Protein AF-A0A847W885-F1 (afdb_monomer_lite)

Radius of gyration: 12.78 Å; chains: 1; bounding box: 28×24×40 Å

Foldseek 3Di:
DDQLCVLLPHDPPDDLVRLVVSLVVLCVVLPLVVCVPPPCVVVSVVSNVSNVVSNCCSVVVVVVPD

pLDDT: mean 83.88, std 10.17, range [42.56, 92.31]

Structure (mmCIF, N/CA/C/O backbone):
data_AF-A0A847W885-F1
#
_entry.id   AF-A0A847W885-F1
#
loop_
_atom_site.group_PDB
_atom_site.id
_atom_site.type_symbol
_atom_site.label_atom_id
_atom_site.label_alt_id
_atom_site.label_comp_id
_atom_site.label_asym_id
_atom_site.label_entity_id
_atom_site.label_seq_id
_atom_site.pdbx_PDB_ins_code
_atom_site.Cartn_x
_atom_site.Cartn_y
_atom_site.Cartn_z
_atom_site.occupancy
_atom_site.B_iso_or_equiv
_atom_site.auth_seq_id
_atom_site.auth_comp_id
_atom_site.auth_asym_id
_atom_site.auth_atom_id
_atom_site.pdbx_PDB_model_num
ATOM 1 N N . MET A 1 1 ? -5.573 15.057 -5.576 1.00 57.84 1 MET A N 1
ATOM 2 C CA . MET A 1 1 ? -5.143 14.012 -4.623 1.00 57.84 1 MET A CA 1
ATOM 3 C C . MET A 1 1 ? -5.649 12.692 -5.164 1.00 57.84 1 MET A C 1
ATOM 5 O O . MET A 1 1 ? -6.838 12.620 -5.434 1.00 57.84 1 MET A O 1
ATOM 9 N N . ARG A 1 2 ? -4.774 11.713 -5.416 1.00 66.81 2 ARG A N 1
ATOM 10 C CA . ARG A 1 2 ? -5.227 10.340 -5.681 1.00 66.81 2 ARG A CA 1
ATOM 11 C C . ARG A 1 2 ? -5.563 9.707 -4.342 1.00 66.81 2 ARG A C 1
ATOM 13 O O . ARG A 1 2 ? -4.783 9.844 -3.400 1.00 66.81 2 ARG A O 1
ATOM 20 N N . ASP A 1 3 ? -6.716 9.066 -4.252 1.00 85.94 3 ASP A N 1
ATOM 21 C CA . ASP A 1 3 ? -7.091 8.340 -3.053 1.00 85.94 3 ASP A CA 1
ATOM 22 C C . ASP A 1 3 ? -6.134 7.164 -2.835 1.00 85.94 3 ASP A C 1
ATOM 24 O O . ASP A 1 3 ? -5.969 6.338 -3.736 1.00 85.94 3 ASP A O 1
ATOM 28 N N . PRO A 1 4 ? -5.530 7.023 -1.644 1.00 86.94 4 PRO A N 1
ATOM 29 C CA . PRO A 1 4 ? -4.625 5.911 -1.384 1.00 86.94 4 PRO A CA 1
ATOM 30 C C . PRO A 1 4 ? -5.357 4.559 -1.459 1.00 86.94 4 PRO A C 1
ATOM 32 O O . PRO A 1 4 ? -4.787 3.555 -1.880 1.00 86.94 4 PRO A O 1
ATOM 35 N N . TYR A 1 5 ? -6.654 4.540 -1.144 1.00 89.06 5 TYR A N 1
ATOM 36 C CA . TYR A 1 5 ? -7.505 3.364 -1.310 1.00 89.06 5 TYR A CA 1
ATOM 37 C C . TYR A 1 5 ? -7.647 2.957 -2.785 1.00 89.06 5 TYR A C 1
ATOM 39 O O . TYR A 1 5 ? -7.522 1.779 -3.103 1.00 89.06 5 TYR A O 1
ATOM 47 N N . GLU A 1 6 ? -7.804 3.919 -3.701 1.00 89.38 6 GLU A N 1
ATOM 48 C CA . GLU A 1 6 ? -7.853 3.643 -5.144 1.00 89.38 6 GLU A CA 1
ATOM 49 C C . GLU A 1 6 ? -6.502 3.160 -5.684 1.00 89.38 6 GLU A C 1
ATOM 51 O O . GLU A 1 6 ? -6.461 2.265 -6.527 1.00 89.38 6 GLU A O 1
ATOM 56 N N . VAL A 1 7 ? -5.390 3.695 -5.167 1.00 89.56 7 VAL A N 1
ATOM 57 C CA . VAL A 1 7 ? -4.030 3.257 -5.534 1.00 89.56 7 VAL A CA 1
ATOM 58 C C . VAL A 1 7 ? -3.797 1.790 -5.160 1.00 89.56 7 VAL A C 1
ATOM 60 O O . VAL A 1 7 ? -3.237 1.026 -5.947 1.00 89.56 7 VAL A O 1
ATOM 63 N N . LEU A 1 8 ? -4.263 1.386 -3.978 1.00 88.56 8 LEU A N 1
ATOM 64 C CA . LEU A 1 8 ? -4.231 -0.002 -3.513 1.00 88.56 8 LEU A CA 1
ATOM 65 C C . LEU A 1 8 ? -5.342 -0.873 -4.120 1.00 88.56 8 LEU A C 1
ATOM 67 O O . LEU A 1 8 ? -5.336 -2.085 -3.920 1.00 88.56 8 LEU A O 1
ATOM 71 N N . GLY A 1 9 ? -6.289 -0.287 -4.858 1.00 88.25 9 GLY A N 1
ATOM 72 C CA . GLY A 1 9 ? -7.434 -1.002 -5.424 1.00 88.25 9 GLY A CA 1
ATOM 73 C C . GLY A 1 9 ? -8.379 -1.575 -4.366 1.00 88.25 9 GLY A C 1
ATOM 74 O O . GLY A 1 9 ? -9.032 -2.588 -4.607 1.00 88.25 9 GLY A O 1
ATOM 75 N N . VAL A 1 10 ? -8.431 -0.955 -3.189 1.00 90.31 10 VAL A N 1
ATOM 76 C CA . VAL A 1 10 ? -9.272 -1.367 -2.062 1.00 90.31 10 VAL A CA 1
ATOM 77 C C . VAL A 1 10 ? -10.370 -0.343 -1.806 1.00 90.31 10 VAL A C 1
ATOM 79 O O . VAL A 1 10 ? -10.272 0.825 -2.178 1.00 90.31 10 VAL A O 1
ATOM 82 N N . SER A 1 11 ? -11.436 -0.772 -1.137 1.00 88.75 11 SER A N 1
ATOM 83 C CA . SER A 1 11 ? -12.489 0.147 -0.710 1.00 88.75 11 SER A CA 1
ATOM 84 C C . SER A 1 11 ? -11.987 1.086 0.393 1.00 88.75 11 SER A C 1
ATOM 86 O O . SER A 1 11 ? -11.178 0.688 1.229 1.00 88.75 11 SER A O 1
ATOM 88 N N . ARG A 1 12 ? -12.527 2.310 0.477 1.00 86.06 12 ARG A N 1
ATOM 89 C CA . ARG A 1 12 ? -12.279 3.225 1.615 1.00 86.06 12 ARG A CA 1
ATOM 90 C C . ARG A 1 12 ? -12.691 2.622 2.965 1.00 86.06 12 ARG A C 1
ATOM 92 O O . ARG A 1 12 ? -12.151 2.992 4.003 1.00 86.06 12 ARG A O 1
ATOM 99 N N . ASN A 1 13 ? -13.609 1.656 2.935 1.00 85.94 13 ASN A N 1
ATOM 100 C CA . ASN A 1 13 ? -14.061 0.907 4.107 1.00 85.94 13 ASN A CA 1
ATOM 101 C C . ASN A 1 13 ? -13.269 -0.390 4.342 1.00 85.94 13 ASN A C 1
ATOM 103 O O . ASN A 1 13 ? -13.611 -1.139 5.251 1.00 85.94 13 ASN A O 1
ATOM 107 N N . ALA A 1 14 ? -12.243 -0.676 3.535 1.00 88.69 14 ALA A N 1
ATOM 108 C CA . ALA A 1 14 ? -11.484 -1.916 3.632 1.00 88.69 14 ALA A CA 1
ATOM 109 C C . ALA A 1 14 ? -10.760 -2.025 4.977 1.00 88.69 14 ALA A C 1
ATOM 111 O O . ALA A 1 14 ? -10.171 -1.054 5.467 1.00 88.69 14 ALA A O 1
ATOM 112 N N . SER A 1 15 ? -10.773 -3.216 5.564 1.00 88.62 15 SER A N 1
ATOM 113 C CA . SER A 1 15 ? -10.077 -3.497 6.825 1.00 88.62 15 SER A CA 1
ATOM 114 C C . SER A 1 15 ? -8.557 -3.477 6.639 1.00 88.62 15 SER A C 1
ATOM 116 O O . SER A 1 15 ? -8.054 -3.639 5.527 1.00 88.62 15 SER A O 1
ATOM 118 N N . GLU A 1 16 ? -7.792 -3.303 7.720 1.00 86.38 16 GLU A N 1
ATOM 119 C CA . GLU A 1 16 ? -6.320 -3.352 7.651 1.00 86.38 16 GLU A CA 1
ATOM 120 C C . GLU A 1 16 ? -5.798 -4.659 7.037 1.00 86.38 16 GLU A C 1
ATOM 122 O O . GLU A 1 16 ? -4.826 -4.639 6.282 1.00 86.38 16 GLU A O 1
ATOM 127 N N . ASP A 1 17 ? -6.471 -5.782 7.298 1.00 89.62 17 ASP A N 1
ATOM 128 C CA . ASP A 1 17 ? -6.182 -7.067 6.658 1.00 89.62 17 ASP A CA 1
ATOM 129 C C . ASP A 1 17 ? -6.359 -7.031 5.138 1.00 89.62 17 ASP A C 1
ATOM 131 O O . ASP A 1 17 ? -5.496 -7.522 4.409 1.00 89.62 17 ASP A O 1
ATOM 135 N N . GLU A 1 18 ? -7.431 -6.411 4.638 1.00 90.88 18 GLU A N 1
ATOM 136 C CA . GLU A 1 18 ? -7.661 -6.264 3.197 1.00 90.88 18 GLU A CA 1
ATOM 137 C C . GLU A 1 18 ? -6.607 -5.364 2.556 1.00 90.88 18 GLU A C 1
ATOM 139 O O . GLU A 1 18 ? -6.060 -5.703 1.509 1.00 90.88 18 GLU A O 1
ATOM 144 N N . ILE A 1 19 ? -6.252 -4.263 3.220 1.00 90.25 19 ILE A N 1
ATOM 145 C CA . ILE A 1 19 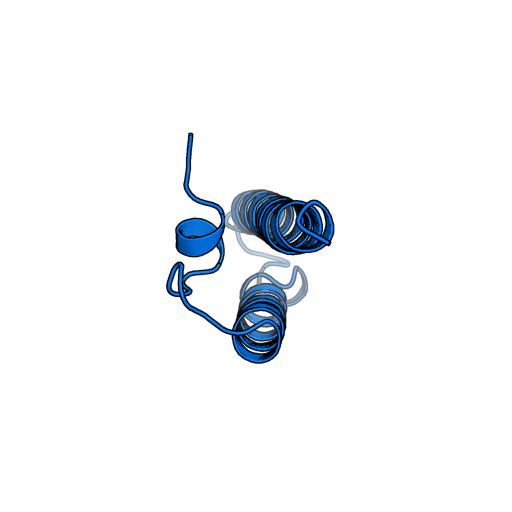? -5.205 -3.343 2.765 1.00 90.25 19 ILE A CA 1
ATOM 146 C C . ILE A 1 19 ? -3.843 -4.051 2.716 1.00 90.25 19 ILE A C 1
ATOM 148 O O . ILE A 1 19 ? -3.147 -3.982 1.702 1.00 90.25 19 ILE A O 1
ATOM 152 N N . LYS A 1 20 ? -3.473 -4.801 3.764 1.00 89.88 20 LYS A N 1
ATOM 153 C CA . LYS A 1 20 ? -2.243 -5.616 3.786 1.00 89.88 20 LYS A CA 1
ATOM 154 C C . LYS A 1 20 ? -2.246 -6.709 2.724 1.00 89.88 20 LYS A C 1
ATOM 156 O O . LYS A 1 20 ? -1.179 -7.059 2.211 1.00 89.88 20 LYS A O 1
ATOM 161 N N . LYS A 1 21 ? -3.405 -7.304 2.441 1.00 92.31 21 LYS A N 1
ATOM 162 C CA . LYS A 1 21 ? -3.548 -8.346 1.423 1.00 92.31 21 LYS A CA 1
ATOM 163 C C . LYS A 1 21 ? -3.370 -7.758 0.024 1.00 92.31 21 LYS A C 1
ATOM 165 O O . LYS A 1 21 ? -2.502 -8.233 -0.704 1.00 92.31 21 LYS A O 1
ATOM 170 N N . ALA A 1 22 ? -4.082 -6.679 -0.292 1.00 91.81 22 ALA A N 1
ATOM 171 C CA . ALA A 1 22 ? -3.969 -5.976 -1.565 1.00 91.81 22 ALA A CA 1
ATOM 172 C C . ALA A 1 22 ? -2.547 -5.452 -1.804 1.00 91.81 22 ALA A C 1
ATOM 174 O O . ALA A 1 22 ? -1.986 -5.666 -2.876 1.00 91.81 22 ALA A O 1
ATOM 175 N N . TYR A 1 23 ? -1.914 -4.867 -0.781 1.00 91.19 23 TYR A N 1
ATOM 176 C CA . TYR A 1 23 ? -0.509 -4.459 -0.834 1.00 91.19 23 TYR A CA 1
ATOM 177 C C . TYR A 1 23 ? 0.409 -5.623 -1.239 1.00 91.19 23 TYR A C 1
ATOM 179 O O . TYR A 1 23 ? 1.214 -5.490 -2.158 1.00 91.19 23 TYR A O 1
ATOM 187 N N . ARG A 1 24 ? 0.263 -6.793 -0.599 1.00 91.19 24 ARG A N 1
ATOM 188 C CA . ARG A 1 24 ? 1.069 -7.984 -0.918 1.00 91.19 24 ARG A CA 1
ATOM 189 C C . ARG A 1 24 ? 0.811 -8.512 -2.328 1.00 91.19 24 ARG A C 1
ATOM 191 O O . ARG A 1 24 ? 1.756 -8.937 -2.994 1.00 91.19 24 ARG A O 1
ATOM 198 N N . GLU A 1 25 ? -0.437 -8.497 -2.787 1.00 91.00 25 GLU A N 1
ATOM 199 C CA . GLU A 1 25 ? -0.793 -8.907 -4.151 1.00 91.00 25 GLU A CA 1
ATOM 200 C C . GLU A 1 25 ? -0.208 -7.955 -5.196 1.00 91.00 25 GLU A C 1
ATOM 202 O O . GLU A 1 25 ? 0.392 -8.403 -6.174 1.00 91.00 25 GLU A O 1
ATOM 207 N N . LEU A 1 26 ? -0.302 -6.646 -4.962 1.00 89.12 26 LEU A N 1
ATOM 208 C CA . LEU A 1 26 ? 0.258 -5.636 -5.851 1.00 89.12 26 LEU A CA 1
ATOM 209 C C . LEU A 1 26 ? 1.789 -5.656 -5.847 1.00 89.12 26 LEU A C 1
ATOM 211 O O . LEU A 1 26 ? 2.383 -5.588 -6.916 1.00 89.12 26 LEU A O 1
ATOM 215 N N . ALA A 1 27 ? 2.433 -5.831 -4.692 1.00 87.19 27 ALA A N 1
ATOM 216 C CA . ALA A 1 27 ? 3.889 -5.939 -4.600 1.00 87.19 27 ALA A CA 1
ATOM 217 C C . ALA A 1 27 ? 4.428 -7.155 -5.366 1.00 87.19 27 ALA A C 1
ATOM 219 O O . ALA A 1 27 ? 5.455 -7.065 -6.033 1.00 87.19 27 ALA A O 1
ATOM 220 N N . ARG A 1 28 ? 3.709 -8.285 -5.331 1.00 88.00 28 ARG A N 1
ATOM 221 C CA . ARG A 1 28 ? 4.019 -9.453 -6.171 1.00 88.00 28 ARG A CA 1
ATOM 222 C C . ARG A 1 28 ? 3.764 -9.182 -7.648 1.00 88.00 28 ARG A C 1
ATOM 224 O O . ARG A 1 28 ? 4.542 -9.625 -8.486 1.00 88.00 28 ARG A O 1
ATOM 231 N N . LYS A 1 29 ? 2.691 -8.457 -7.970 1.00 85.38 29 LYS A N 1
ATOM 232 C CA . LYS A 1 29 ? 2.336 -8.112 -9.348 1.00 85.38 29 LYS A CA 1
ATOM 233 C C . LYS A 1 29 ? 3.379 -7.199 -9.982 1.00 85.38 29 LYS A C 1
ATOM 235 O O . LYS A 1 29 ? 3.830 -7.518 -11.069 1.00 85.38 29 LYS A O 1
ATOM 240 N N . TYR A 1 30 ? 3.792 -6.144 -9.280 1.00 86.12 30 TYR A N 1
ATOM 241 C CA . TYR A 1 30 ? 4.782 -5.150 -9.709 1.00 86.12 30 TYR A CA 1
ATOM 242 C C . TYR A 1 30 ? 6.230 -5.516 -9.327 1.00 86.12 30 TYR A C 1
ATOM 244 O O . TYR A 1 30 ? 7.114 -4.665 -9.378 1.00 86.12 30 TYR A O 1
ATOM 252 N N . HIS A 1 31 ? 6.496 -6.765 -8.928 1.00 81.94 31 HIS A N 1
ATOM 253 C CA . HIS A 1 31 ? 7.824 -7.181 -8.476 1.00 81.94 31 HIS A CA 1
ATOM 254 C C . HIS A 1 31 ? 8.863 -7.052 -9.605 1.00 81.94 31 HIS A C 1
ATOM 256 O O . HIS A 1 31 ? 8.605 -7.559 -10.696 1.00 81.94 31 HIS A O 1
AT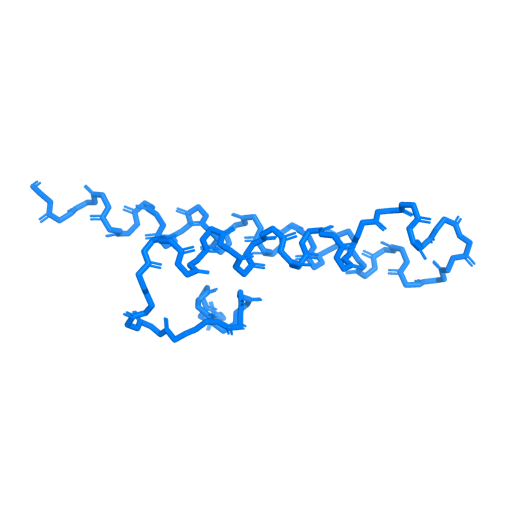OM 262 N N . PRO A 1 32 ? 10.049 -6.459 -9.363 1.00 76.25 32 PRO A N 1
ATOM 263 C CA . PRO A 1 32 ? 11.052 -6.200 -10.403 1.00 76.25 32 PRO A CA 1
ATOM 264 C C . PRO A 1 32 ? 11.514 -7.462 -11.143 1.00 76.25 32 PRO A C 1
ATOM 266 O O . PRO A 1 32 ? 11.791 -7.389 -12.336 1.00 76.25 32 PRO A O 1
ATOM 269 N N . ASP A 1 33 ? 11.509 -8.637 -10.499 1.00 83.44 33 ASP A N 1
ATOM 270 C CA . ASP A 1 33 ? 11.801 -9.904 -11.198 1.00 83.44 33 ASP A CA 1
ATOM 271 C C . ASP A 1 33 ? 10.83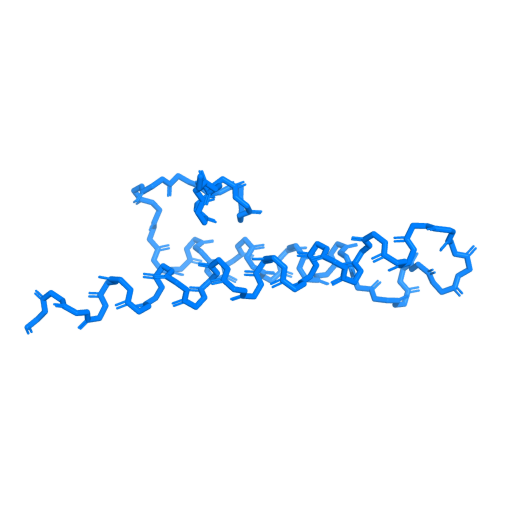0 -10.204 -12.351 1.00 83.44 33 ASP A C 1
ATOM 273 O O . ASP A 1 33 ? 11.244 -10.810 -13.334 1.00 83.44 33 ASP A O 1
ATOM 277 N N . ASN A 1 34 ? 9.571 -9.755 -12.281 1.00 78.81 34 ASN A N 1
ATOM 278 C CA . ASN A 1 34 ? 8.610 -9.941 -13.375 1.00 78.81 34 ASN A CA 1
ATOM 279 C C . ASN A 1 34 ? 8.847 -8.962 -14.541 1.00 78.81 34 ASN A C 1
ATOM 281 O O . ASN A 1 34 ? 8.315 -9.174 -15.630 1.00 78.81 34 ASN A O 1
ATOM 285 N N . TYR A 1 35 ? 9.625 -7.893 -14.327 1.00 81.50 35 TYR A N 1
ATOM 286 C CA . TYR A 1 35 ? 9.846 -6.808 -15.295 1.00 81.50 35 TYR A CA 1
ATOM 287 C C . TYR A 1 35 ? 11.315 -6.630 -15.688 1.00 81.50 35 TYR A C 1
ATOM 289 O O . TYR A 1 35 ? 11.651 -5.636 -16.321 1.00 81.50 35 TYR A O 1
ATOM 297 N N . LYS A 1 36 ? 12.178 -7.597 -15.360 1.00 72.31 36 LYS A N 1
ATOM 298 C CA . LYS A 1 36 ? 13.641 -7.515 -15.511 1.00 72.31 36 LYS A CA 1
ATOM 299 C C . LYS A 1 36 ? 14.130 -7.201 -16.938 1.00 72.31 36 LYS A C 1
ATOM 301 O O . LYS A 1 36 ? 15.204 -6.636 -17.084 1.00 72.31 36 LYS A O 1
ATOM 306 N N . ASP A 1 37 ? 13.310 -7.488 -17.950 1.00 80.50 37 ASP A N 1
ATOM 307 C CA . ASP A 1 37 ? 13.538 -7.179 -19.374 1.00 80.50 37 ASP A CA 1
ATOM 308 C C . ASP A 1 37 ? 12.345 -6.441 -20.017 1.00 80.50 37 ASP A C 1
ATOM 310 O O . ASP A 1 37 ? 12.087 -6.539 -21.217 1.00 80.50 37 ASP A O 1
ATOM 314 N N . ASN A 1 38 ? 11.552 -5.729 -19.214 1.00 81.19 38 ASN A N 1
ATOM 315 C CA . ASN A 1 38 ? 10.328 -5.086 -19.677 1.00 81.19 38 ASN A CA 1
ATOM 316 C C . ASN A 1 38 ? 10.459 -3.557 -19.574 1.00 81.19 38 ASN A C 1
ATOM 318 O O . ASN A 1 38 ? 10.798 -3.062 -18.499 1.00 81.19 38 ASN A O 1
ATOM 322 N N . PRO A 1 39 ? 10.111 -2.774 -20.617 1.00 80.88 39 PRO A N 1
ATOM 323 C CA . PRO A 1 39 ? 10.050 -1.307 -20.522 1.00 80.88 39 PRO A CA 1
ATOM 324 C C . PRO A 1 39 ? 9.069 -0.811 -19.447 1.00 80.88 39 PRO A C 1
ATOM 326 O O . PRO A 1 39 ? 9.079 0.354 -19.068 1.00 80.88 39 PRO A O 1
ATOM 329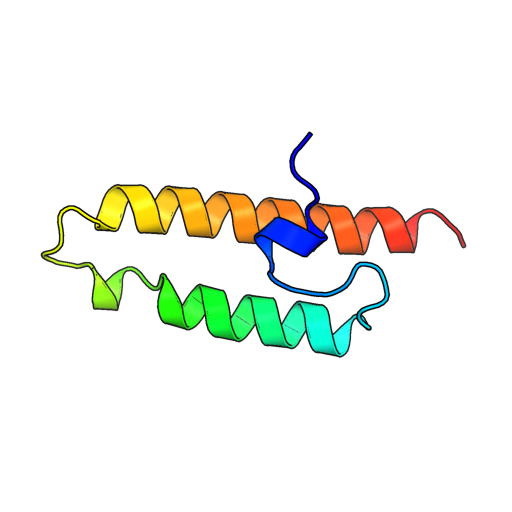 N N . LEU A 1 40 ? 8.217 -1.698 -18.931 1.00 81.69 40 LEU A N 1
ATOM 330 C CA . LEU A 1 40 ? 7.335 -1.434 -17.802 1.00 81.69 40 LEU A CA 1
ATOM 331 C C . LEU A 1 40 ? 8.041 -1.485 -16.436 1.00 81.69 40 LEU A C 1
ATOM 333 O O . LEU A 1 40 ? 7.372 -1.249 -15.436 1.00 81.69 40 LEU A O 1
ATOM 337 N N . SER A 1 41 ? 9.344 -1.781 -16.363 1.00 84.56 41 SER A N 1
ATOM 338 C CA . SER A 1 41 ? 10.103 -1.802 -15.103 1.00 84.56 41 SER A CA 1
ATOM 339 C C . SER A 1 41 ? 10.070 -0.449 -14.389 1.00 84.56 41 SER A C 1
ATOM 341 O O . SER A 1 41 ? 9.792 -0.401 -13.191 1.00 84.56 41 SER A O 1
ATOM 343 N N . ASP A 1 42 ? 10.262 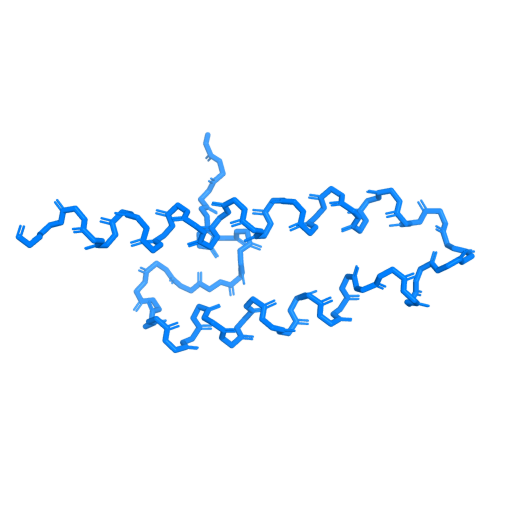0.653 -15.121 1.00 85.94 42 ASP A N 1
ATOM 344 C CA . ASP A 1 42 ? 10.168 2.006 -14.558 1.00 85.94 42 ASP A CA 1
ATOM 345 C C . ASP A 1 42 ? 8.761 2.280 -14.009 1.00 85.94 42 ASP A C 1
ATOM 347 O O . ASP A 1 42 ? 8.593 2.700 -12.863 1.00 85.94 42 ASP A O 1
ATOM 351 N N . LEU A 1 43 ? 7.734 1.922 -14.788 1.00 86.31 43 LEU A N 1
ATOM 352 C CA . LEU A 1 43 ? 6.334 2.069 -14.390 1.00 86.31 43 LEU A CA 1
ATOM 353 C C . LEU A 1 43 ? 5.989 1.199 -13.168 1.00 86.31 43 LEU A C 1
ATOM 355 O O . LEU A 1 43 ? 5.222 1.615 -12.302 1.00 86.31 43 LEU A O 1
ATOM 359 N N . ALA A 1 44 ? 6.543 -0.013 -13.087 1.00 86.88 44 ALA A N 1
ATOM 360 C CA . ALA A 1 44 ? 6.371 -0.913 -11.955 1.00 86.88 44 ALA A CA 1
ATOM 361 C C . ALA A 1 44 ? 7.024 -0.338 -10.693 1.00 86.88 44 ALA A C 1
ATOM 363 O O . ALA A 1 44 ? 6.431 -0.411 -9.617 1.00 86.88 44 ALA A O 1
ATOM 364 N N . GLN A 1 45 ? 8.192 0.294 -10.824 1.00 86.62 45 GLN A N 1
ATOM 365 C CA . GLN A 1 45 ? 8.867 0.964 -9.718 1.00 86.62 45 GLN A CA 1
ATOM 366 C C . GLN A 1 45 ? 8.062 2.173 -9.212 1.00 86.62 45 GLN A C 1
ATOM 368 O O . GLN A 1 45 ? 7.879 2.321 -8.001 1.00 86.62 45 GLN A O 1
ATOM 373 N N . GLU A 1 46 ? 7.524 3.000 -10.116 1.00 89.00 46 GLU A N 1
ATOM 374 C CA . GLU A 1 46 ? 6.637 4.116 -9.757 1.00 89.00 46 GLU A CA 1
ATOM 375 C C . GLU A 1 46 ? 5.356 3.626 -9.073 1.00 89.00 46 GLU A C 1
ATOM 377 O O . GLU A 1 46 ? 5.020 4.090 -7.983 1.00 89.00 46 GLU A O 1
ATOM 382 N N . LYS A 1 47 ? 4.691 2.615 -9.650 1.00 87.25 47 LYS A N 1
ATOM 383 C CA . LYS A 1 47 ? 3.515 1.962 -9.056 1.00 87.25 47 LYS A CA 1
ATOM 384 C C . LYS A 1 47 ? 3.816 1.439 -7.657 1.00 87.25 47 LYS A C 1
ATOM 386 O O . LYS A 1 47 ? 3.039 1.674 -6.737 1.00 87.25 47 LYS A O 1
ATOM 391 N N . MET A 1 48 ? 4.939 0.742 -7.480 1.00 88.75 48 MET A N 1
ATOM 392 C CA . MET A 1 48 ? 5.358 0.197 -6.188 1.00 88.75 48 MET A CA 1
ATOM 393 C C . MET A 1 48 ? 5.545 1.311 -5.152 1.00 88.75 48 MET A C 1
ATOM 395 O O . MET A 1 48 ? 5.157 1.155 -3.992 1.00 88.75 48 MET A O 1
ATOM 399 N N . LYS A 1 49 ? 6.117 2.448 -5.560 1.00 89.81 49 LYS A N 1
ATOM 400 C CA . LYS A 1 49 ? 6.270 3.624 -4.700 1.00 89.81 49 LYS A CA 1
ATOM 401 C C . LYS A 1 49 ? 4.908 4.203 -4.307 1.00 89.81 49 LYS A C 1
ATOM 403 O O . LYS A 1 49 ? 4.666 4.374 -3.115 1.00 89.81 49 LYS A O 1
ATOM 408 N N . GLU A 1 50 ? 3.998 4.391 -5.267 1.00 91.00 50 GLU A N 1
ATOM 409 C CA . GLU A 1 50 ? 2.623 4.847 -5.002 1.00 91.00 50 GLU A CA 1
ATOM 410 C C . GLU A 1 50 ? 1.888 3.905 -4.033 1.00 91.00 50 GLU A C 1
ATOM 412 O O . GLU A 1 50 ? 1.250 4.366 -3.091 1.00 91.00 50 GLU A O 1
ATOM 417 N N . ILE A 1 51 ? 2.010 2.586 -4.216 1.00 90.50 51 ILE A N 1
ATOM 418 C CA . ILE A 1 51 ? 1.388 1.567 -3.356 1.00 90.50 51 ILE A CA 1
ATOM 419 C C . ILE A 1 51 ? 1.914 1.642 -1.915 1.00 90.50 51 ILE A C 1
ATOM 421 O O . ILE A 1 51 ? 1.129 1.546 -0.971 1.00 90.50 51 ILE A O 1
ATOM 425 N N . ASN A 1 52 ? 3.227 1.828 -1.737 1.00 89.88 52 ASN A N 1
ATOM 426 C CA . ASN A 1 52 ? 3.838 2.004 -0.417 1.00 89.88 52 ASN A CA 1
ATOM 427 C C . ASN A 1 52 ? 3.361 3.291 0.266 1.00 89.88 52 ASN A C 1
ATOM 429 O O . ASN A 1 52 ? 2.955 3.247 1.426 1.00 89.88 52 ASN A O 1
ATOM 433 N N . GLU A 1 53 ? 3.375 4.418 -0.451 1.00 91.25 53 GLU A N 1
ATOM 434 C CA . GLU A 1 53 ? 2.900 5.702 0.078 1.00 91.25 53 GLU A CA 1
ATOM 435 C C . GLU A 1 53 ? 1.411 5.643 0.433 1.00 91.25 53 GLU A C 1
ATOM 437 O O . GLU A 1 53 ? 1.002 6.138 1.481 1.00 91.25 53 GLU A O 1
ATOM 442 N N . ALA A 1 54 ? 0.601 4.983 -0.396 1.00 90.88 54 ALA A N 1
ATOM 443 C CA . ALA A 1 54 ? -0.817 4.791 -0.143 1.00 90.88 54 ALA A CA 1
ATOM 444 C C . ALA A 1 54 ? -1.082 3.933 1.101 1.00 90.88 54 ALA A C 1
ATOM 446 O O . ALA A 1 54 ? -1.909 4.297 1.937 1.00 90.88 54 ALA A O 1
ATOM 447 N N . TYR A 1 55 ? -0.365 2.817 1.245 1.00 90.62 55 TYR A N 1
ATOM 448 C CA . TYR A 1 55 ? -0.470 1.944 2.414 1.00 90.62 55 TYR A CA 1
ATOM 449 C C . TYR A 1 55 ? -0.114 2.698 3.697 1.00 90.62 55 TYR A C 1
ATOM 451 O O . TYR A 1 55 ? -0.899 2.711 4.644 1.00 90.62 55 TYR A O 1
ATOM 459 N N . ASP A 1 56 ? 1.022 3.396 3.693 1.00 89.81 56 ASP A N 1
ATOM 460 C CA . ASP A 1 56 ? 1.483 4.188 4.831 1.00 89.81 56 ASP A CA 1
ATOM 461 C C . ASP A 1 56 ? 0.502 5.323 5.169 1.00 89.81 56 ASP A C 1
ATOM 463 O O . ASP A 1 56 ? 0.164 5.514 6.336 1.00 89.81 56 ASP A O 1
ATOM 467 N N . ALA A 1 57 ? -0.041 6.017 4.162 1.00 89.44 57 ALA A N 1
ATOM 468 C CA . ALA A 1 57 ? -1.040 7.067 4.353 1.00 89.44 57 ALA A CA 1
ATOM 469 C C . ALA A 1 57 ? -2.343 6.543 4.978 1.00 89.44 57 ALA A C 1
ATOM 471 O O . ALA A 1 57 ? -2.893 7.188 5.873 1.00 89.44 57 ALA A O 1
ATOM 472 N N . ILE A 1 58 ? -2.832 5.372 4.552 1.00 86.94 58 ILE A N 1
ATOM 473 C CA . ILE A 1 58 ? -4.035 4.757 5.133 1.00 86.94 58 ILE A CA 1
ATOM 474 C C . ILE A 1 58 ? -3.772 4.319 6.574 1.00 86.94 58 ILE A C 1
ATOM 476 O O . ILE A 1 58 ? -4.578 4.606 7.462 1.00 86.94 58 ILE A O 1
ATOM 480 N N . THR A 1 59 ? -2.644 3.652 6.823 1.00 85.62 59 THR A N 1
ATOM 481 C CA . THR A 1 59 ? -2.277 3.187 8.165 1.00 85.62 59 THR A CA 1
ATOM 482 C C . THR A 1 59 ? -2.058 4.364 9.121 1.00 85.62 59 THR A C 1
ATOM 484 O O . THR A 1 59 ? -2.584 4.348 10.233 1.00 85.62 59 THR A O 1
ATOM 487 N N . LYS A 1 60 ? -1.372 5.431 8.689 1.00 84.81 60 LYS A N 1
ATOM 488 C CA . LYS A 1 60 ? -1.182 6.656 9.486 1.00 84.81 60 LYS A CA 1
ATOM 489 C C . LYS A 1 60 ? -2.485 7.408 9.730 1.00 84.81 60 LYS A C 1
ATOM 491 O O . LYS A 1 60 ? -2.730 7.838 10.854 1.00 84.81 60 LYS A O 1
ATOM 496 N N . GLY A 1 61 ? -3.331 7.540 8.707 1.00 78.88 61 GLY A N 1
ATOM 497 C CA . GLY A 1 61 ? -4.636 8.192 8.828 1.00 78.88 61 GLY A CA 1
ATOM 498 C C . GLY A 1 61 ? -5.559 7.488 9.827 1.00 78.88 61 GLY A C 1
ATOM 499 O O . GLY A 1 61 ? -6.307 8.152 10.538 1.00 78.88 61 GLY A O 1
ATOM 500 N N . ARG A 1 62 ? -5.464 6.156 9.939 1.00 71.00 62 ARG A N 1
ATOM 501 C CA . ARG A 1 62 ? -6.185 5.376 10.957 1.00 71.00 62 ARG A CA 1
ATOM 502 C C . ARG A 1 62 ? -5.590 5.497 12.358 1.00 71.00 62 ARG A C 1
ATOM 504 O O . ARG A 1 62 ? -6.347 5.528 13.322 1.00 71.00 62 ARG A O 1
ATOM 511 N N . ALA A 1 63 ? -4.267 5.590 12.478 1.00 63.91 63 ALA A N 1
ATOM 512 C CA . ALA A 1 63 ? -3.587 5.686 13.771 1.00 63.91 63 ALA A CA 1
ATOM 513 C C . ALA A 1 63 ? -3.785 7.040 14.484 1.00 63.91 63 ALA A C 1
ATOM 515 O O . ALA A 1 63 ? -3.612 7.119 15.694 1.00 63.91 63 ALA A O 1
ATOM 516 N N . GLY A 1 64 ? -4.157 8.101 13.758 1.00 54.06 64 GLY A N 1
ATOM 517 C CA . GLY A 1 64 ? -4.336 9.452 14.308 1.00 54.06 64 GLY A CA 1
ATOM 518 C C . GLY A 1 6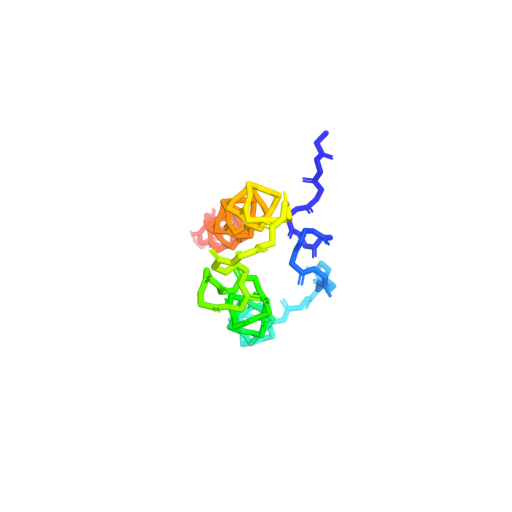4 ? -5.700 9.754 14.941 1.00 54.06 64 GLY A C 1
ATOM 519 O O . GLY A 1 64 ? -5.949 10.909 15.270 1.00 54.06 64 GLY A O 1
ATOM 520 N N . SER A 1 65 ? -6.591 8.766 15.078 1.00 50.06 65 SER A N 1
ATOM 521 C CA . SER A 1 65 ? -7.954 8.967 15.601 1.00 50.06 65 SER A CA 1
ATOM 522 C C . SER A 1 65 ? -8.227 8.253 16.935 1.00 50.06 65 SER A C 1
ATOM 524 O O . SER A 1 65 ? -9.395 8.073 17.285 1.00 50.06 65 SER A O 1
ATOM 526 N N . GLY A 1 66 ? -7.172 7.832 17.642 1.00 42.56 66 GLY A N 1
ATOM 527 C CA . GLY A 1 66 ? -7.231 7.225 18.978 1.00 42.56 66 GLY A CA 1
ATOM 528 C C . GLY A 1 66 ? -6.879 8.201 20.089 1.00 42.56 66 GLY A C 1
ATOM 529 O O . GLY A 1 66 ? -5.972 9.032 19.864 1.00 42.56 66 GLY A O 1
#

Sequence (66 aa):
MRDPYEVLGVSRNASEDEIKKAYRELARKYHPDNYKDNPLSDLAQEKMKEINEAYDAITKGRAGSG

Secondary structure (DSSP, 8-state):
---HHHHTT--TT--HHHHHHHHHHHHHHT-GGGGTT-TTHHHHHHHHHHHHHHHHHHHHHHHTT-